Protein AF-A0A424KD61-F1 (afdb_monomer)

Mean predicted aligned error: 11.17 Å

pLDDT: mean 79.22, std 12.73, range [54.25, 97.56]

Radius of gyration: 24.03 Å; Cα contacts (8 Å, |Δi|>4): 22; chains: 1; bounding box: 55×27×66 Å

Sequence (69 aa):
MKLKTQRLLKVSSLLIIFLIGCFILFYNLKNNLVFFFSPSEILEKEISSIENVRLGGMVKKGSVKKKRN

Secondary structure (DSSP, 8-state):
--HHHHHHHHHHHHHHHHHHHHHHHHHHHHHH---EE-HHHHHHS---TTS--EE--PPPTT-------

Solvent-accessible surface area (backbone atoms only — not comparable to full-atom values): 4498 Å² total; per-residue (Å²): 131,61,74,70,58,57,52,50,50,53,54,49,53,52,51,51,55,49,49,51,52,51,50,55,51,53,53,51,46,64,73,64,53,83,55,71,39,43,68,67,56,56,72,73,39,86,69,69,96,82,66,96,73,50,75,50,76,86,80,60,90,88,67,80,78,81,81,81,128

Foldseek 3Di:
DPPVVVVVVVVVVVVVVVVVVVVVVVVVVVVPPQDADEPVRCVVDPPDPPDDHHYDDDDDPPPDDDDDD

Structure (mmCIF, N/CA/C/O backbone):
data_AF-A0A424KD61-F1
#
_entry.id   AF-A0A424KD61-F1
#
loop_
_atom_site.group_PDB
_atom_site.id
_atom_site.type_symbol
_atom_site.label_atom_id
_atom_site.label_alt_id
_atom_site.label_comp_id
_atom_site.label_asym_id
_atom_site.label_entity_id
_atom_site.label_seq_id
_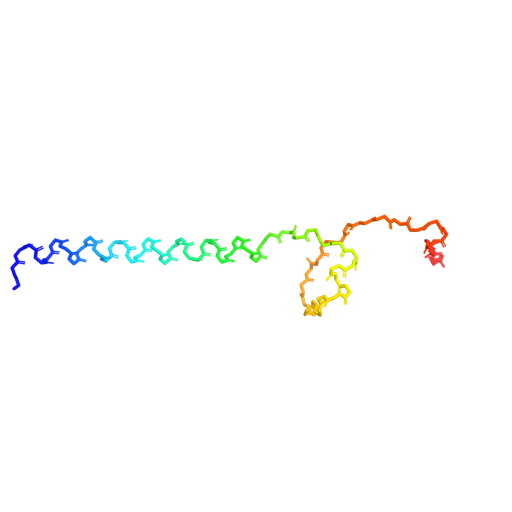atom_site.pdbx_PDB_ins_code
_atom_site.Cartn_x
_atom_site.Cartn_y
_atom_site.Cartn_z
_atom_site.occupancy
_atom_site.B_iso_or_equiv
_atom_site.auth_seq_id
_atom_site.auth_comp_id
_atom_site.auth_asym_id
_atom_site.auth_atom_id
_atom_site.pdbx_PDB_model_num
ATOM 1 N N . MET A 1 1 ? -24.275 3.460 35.180 1.00 58.41 1 MET A N 1
ATOM 2 C CA . MET A 1 1 ? -24.338 3.953 33.779 1.00 58.41 1 MET A CA 1
ATOM 3 C C . MET A 1 1 ? -25.739 3.723 33.218 1.00 58.41 1 MET A C 1
ATOM 5 O O . MET A 1 1 ? -26.263 2.630 33.390 1.00 58.41 1 MET A O 1
ATOM 9 N N . LYS A 1 2 ? -26.372 4.727 32.589 1.00 71.31 2 LYS A N 1
ATOM 10 C CA . LYS A 1 2 ? -27.728 4.590 32.015 1.00 71.31 2 LYS A CA 1
ATOM 11 C C . LYS A 1 2 ? -27.743 3.493 30.934 1.00 71.31 2 LYS A C 1
ATOM 13 O O . LYS A 1 2 ? -26.838 3.427 30.111 1.00 71.31 2 LYS A O 1
ATOM 18 N N . LEU A 1 3 ? -28.789 2.664 30.876 1.00 66.69 3 LEU A N 1
ATOM 19 C CA . LEU A 1 3 ? -28.912 1.558 29.901 1.00 66.69 3 LEU A CA 1
ATOM 20 C C . LEU A 1 3 ? -28.734 2.005 28.432 1.00 66.69 3 LEU A C 1
ATOM 22 O O . LEU A 1 3 ? -28.222 1.251 27.606 1.00 66.69 3 LEU A O 1
ATOM 26 N N . LYS A 1 4 ? -29.101 3.256 28.115 1.00 67.69 4 LYS A N 1
ATOM 27 C CA . LYS A 1 4 ? -28.918 3.862 26.785 1.00 67.69 4 LYS A CA 1
ATOM 28 C C . LYS A 1 4 ? -27.441 4.027 26.398 1.00 67.69 4 LYS A C 1
ATOM 30 O O . LYS A 1 4 ? -27.086 3.723 25.264 1.00 67.69 4 LYS A O 1
ATOM 35 N N . THR A 1 5 ? -26.573 4.441 27.326 1.00 74.12 5 THR A N 1
ATOM 36 C CA . THR A 1 5 ? -25.137 4.611 27.036 1.00 74.12 5 THR A CA 1
ATOM 37 C C . THR A 1 5 ? -24.427 3.268 26.903 1.00 74.12 5 THR A C 1
ATOM 39 O O . THR A 1 5 ? -23.518 3.144 26.093 1.00 74.12 5 THR A O 1
ATOM 42 N N . GLN A 1 6 ? -24.892 2.229 27.604 1.00 77.94 6 GLN A N 1
ATOM 43 C CA . GLN A 1 6 ? -24.360 0.870 27.447 1.00 77.94 6 GLN A CA 1
ATOM 44 C C . GLN A 1 6 ? -24.620 0.278 26.053 1.00 77.94 6 GLN A C 1
ATOM 46 O O . GLN A 1 6 ? -23.746 -0.380 25.494 1.00 77.94 6 GLN A O 1
ATOM 51 N N . ARG A 1 7 ? -25.797 0.528 25.461 1.00 83.75 7 ARG A N 1
ATOM 52 C CA . ARG A 1 7 ? -26.083 0.120 24.072 1.00 83.75 7 ARG A CA 1
ATOM 53 C C . ARG A 1 7 ? -25.206 0.872 23.074 1.00 83.75 7 ARG A C 1
ATOM 55 O O . ARG A 1 7 ? -24.656 0.250 22.172 1.00 83.75 7 ARG A O 1
ATOM 62 N N . LEU A 1 8 ? -25.035 2.180 23.275 1.00 86.62 8 LEU A N 1
ATOM 63 C CA . LEU A 1 8 ? -24.192 3.011 22.415 1.00 86.62 8 LEU A CA 1
ATOM 64 C C . LEU A 1 8 ? -22.723 2.559 22.448 1.00 86.62 8 LEU A C 1
ATOM 66 O O . LEU A 1 8 ? -22.090 2.453 21.404 1.00 86.62 8 LEU A O 1
ATOM 70 N N . LEU A 1 9 ? -22.206 2.225 23.635 1.00 89.12 9 LEU A N 1
ATOM 71 C CA . LEU A 1 9 ? -20.845 1.711 23.809 1.00 89.12 9 LEU A CA 1
ATOM 72 C C . LEU A 1 9 ? -20.631 0.380 23.079 1.00 89.12 9 LEU A C 1
ATOM 74 O O . LEU A 1 9 ? -19.617 0.218 22.407 1.00 89.12 9 LEU A O 1
ATOM 78 N N . LYS A 1 10 ? -21.596 -0.546 23.151 1.00 89.31 10 LYS A N 1
ATOM 79 C CA . LYS A 1 10 ? -21.525 -1.826 22.425 1.00 89.31 10 LYS A CA 1
ATOM 80 C C . LYS A 1 10 ? -21.491 -1.627 20.910 1.00 89.31 10 LYS A C 1
ATOM 82 O O . LYS A 1 10 ? -20.657 -2.225 20.242 1.00 89.31 10 LYS A O 1
ATOM 87 N N . VAL A 1 11 ? -22.365 -0.771 20.379 1.00 92.62 11 VAL A N 1
ATOM 88 C CA . VAL A 1 11 ? -22.418 -0.486 18.935 1.00 92.62 11 VAL A CA 1
ATOM 89 C C . VAL A 1 11 ? -21.144 0.217 18.466 1.00 92.62 11 VAL A C 1
ATOM 91 O O . VAL A 1 11 ? -20.577 -0.169 17.451 1.00 92.62 11 VAL A O 1
ATOM 94 N N . SER A 1 12 ? -20.658 1.199 19.227 1.00 93.31 12 SER A N 1
ATOM 95 C CA . SER A 1 12 ? -19.416 1.911 18.910 1.00 93.31 12 SER A CA 1
ATOM 96 C C . SER A 1 12 ? -18.207 0.974 18.917 1.00 93.31 12 SER A C 1
ATOM 98 O O . SER A 1 12 ? -17.415 0.978 17.981 1.00 93.31 12 SER A O 1
ATOM 100 N N . SER A 1 13 ? -18.108 0.091 19.916 1.00 93.56 13 SER A N 1
ATOM 101 C CA . SER A 1 13 ? -17.062 -0.935 19.965 1.00 93.56 13 SER A CA 1
ATOM 102 C C . SER A 1 13 ? -17.092 -1.843 18.733 1.00 93.56 13 SER A C 1
ATOM 104 O O . SER A 1 13 ? -16.044 -2.092 18.141 1.00 93.56 13 SER A O 1
ATOM 106 N N . LEU A 1 14 ? -18.280 -2.276 18.302 1.00 95.81 14 LEU A N 1
ATOM 107 C CA . LEU A 1 14 ? -18.433 -3.096 17.100 1.00 95.81 14 LEU A CA 1
ATOM 108 C C . LEU A 1 14 ? -17.983 -2.346 15.835 1.00 95.81 14 LEU A C 1
ATOM 110 O O . LEU A 1 14 ? -17.280 -2.905 14.996 1.00 95.81 14 LEU A O 1
ATOM 114 N N . LEU A 1 15 ? -18.349 -1.066 15.724 1.00 96.69 15 LEU A N 1
ATOM 115 C CA . LEU A 1 15 ? -17.977 -0.205 14.603 1.00 96.69 15 LEU A CA 1
ATOM 116 C C . LEU A 1 15 ? -16.459 0.006 14.526 1.00 96.69 15 LEU A C 1
ATOM 118 O O . LEU A 1 15 ? -15.886 -0.039 13.441 1.00 96.69 15 LEU A O 1
ATOM 122 N N . ILE A 1 16 ? -15.802 0.200 15.671 1.00 97.06 16 ILE A N 1
ATOM 123 C CA . ILE A 1 16 ? -14.345 0.366 15.752 1.00 97.06 16 ILE A CA 1
ATOM 124 C C . ILE A 1 16 ? -13.639 -0.896 15.252 1.00 97.06 16 ILE A C 1
ATOM 126 O O . ILE A 1 16 ? -12.735 -0.804 14.425 1.00 97.06 16 ILE A O 1
ATOM 130 N N . ILE A 1 17 ? -14.078 -2.077 15.696 1.00 96.88 17 ILE A N 1
ATOM 131 C CA . ILE A 1 17 ? -13.509 -3.358 15.252 1.00 96.88 17 ILE A CA 1
ATOM 132 C C . ILE A 1 17 ? -13.687 -3.529 13.738 1.00 96.88 17 ILE A C 1
ATOM 134 O O . ILE A 1 17 ? -12.752 -3.930 13.045 1.00 96.88 17 ILE A O 1
ATOM 138 N N . PHE A 1 18 ? -14.859 -3.171 13.209 1.00 97.12 18 PHE A N 1
ATOM 139 C CA . PHE A 1 18 ? -15.130 -3.219 11.775 1.00 97.12 18 PHE A CA 1
ATOM 140 C C . PHE A 1 1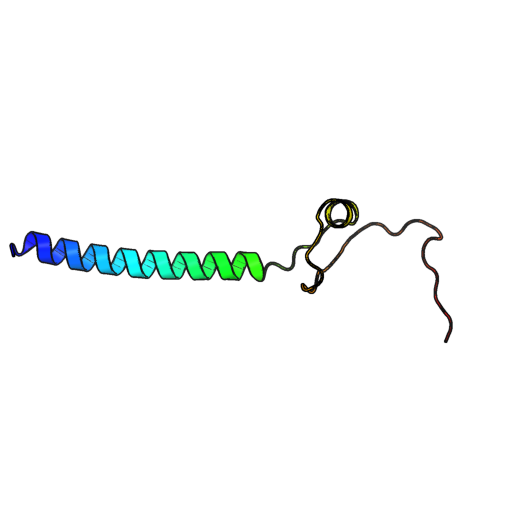8 ? -14.212 -2.282 10.976 1.00 97.12 18 PHE A C 1
ATOM 142 O O . PHE A 1 18 ? -13.603 -2.705 9.995 1.00 97.12 18 PHE A O 1
ATOM 149 N N . LEU A 1 19 ? -14.051 -1.035 11.429 1.00 97.56 19 LEU A N 1
ATOM 150 C CA . LEU A 1 19 ? -13.162 -0.051 10.803 1.00 97.56 19 LEU A CA 1
ATOM 151 C C . LEU A 1 19 ? -11.709 -0.532 10.765 1.00 97.56 19 LEU A C 1
ATOM 153 O O . LEU A 1 19 ? -11.051 -0.398 9.735 1.00 97.56 19 LEU A O 1
ATOM 157 N N . ILE A 1 20 ? -11.224 -1.129 11.856 1.00 97.50 20 ILE A N 1
ATOM 158 C CA . ILE A 1 20 ? -9.877 -1.708 11.924 1.00 97.50 20 ILE A CA 1
ATOM 159 C C 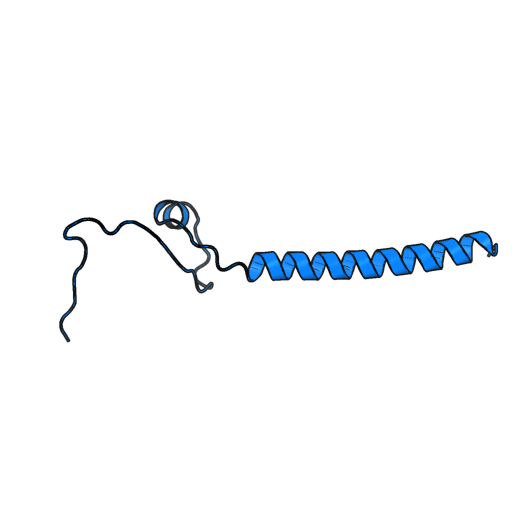. ILE A 1 20 ? -9.732 -2.837 10.897 1.00 97.50 20 ILE A C 1
ATOM 161 O O . ILE A 1 20 ? -8.745 -2.878 10.163 1.00 97.50 20 ILE A O 1
ATOM 165 N N . GLY A 1 21 ? -10.733 -3.716 10.792 1.00 96.94 21 GLY A N 1
ATOM 166 C CA . GLY A 1 21 ? -10.755 -4.782 9.791 1.00 96.94 21 GLY A CA 1
ATOM 167 C C . GLY A 1 21 ? -10.675 -4.243 8.361 1.00 96.94 21 GLY A C 1
ATOM 168 O O . GLY A 1 21 ? -9.811 -4.664 7.591 1.00 96.94 21 GLY A O 1
ATOM 169 N N . CYS A 1 22 ? -11.513 -3.260 8.019 1.00 96.88 22 CYS A N 1
ATOM 170 C CA . CYS A 1 22 ? -11.470 -2.600 6.715 1.00 96.88 22 CYS A CA 1
ATOM 171 C C . CYS A 1 22 ? -10.106 -1.960 6.444 1.00 96.88 22 CYS A C 1
ATOM 173 O O . CYS A 1 22 ? -9.562 -2.126 5.355 1.00 96.88 22 CYS A O 1
ATOM 175 N N . PHE A 1 23 ? -9.535 -1.262 7.427 1.00 95.81 23 PHE A N 1
ATOM 176 C CA . PHE A 1 23 ? -8.238 -0.606 7.287 1.00 95.81 23 PHE A CA 1
ATOM 177 C C . PHE A 1 23 ? -7.130 -1.605 6.941 1.00 95.81 23 PHE A C 1
ATOM 179 O O . PHE A 1 23 ? -6.389 -1.396 5.981 1.00 95.81 23 PHE A O 1
ATOM 186 N N . ILE A 1 24 ? -7.058 -2.724 7.667 1.00 94.94 24 ILE A N 1
ATOM 187 C CA . ILE A 1 24 ? -6.082 -3.790 7.405 1.00 94.94 24 ILE A CA 1
ATOM 188 C C . ILE A 1 24 ? -6.286 -4.374 6.004 1.00 94.94 24 ILE A C 1
ATOM 190 O O . ILE A 1 24 ? -5.311 -4.618 5.292 1.00 94.94 24 ILE A O 1
ATOM 194 N N . LEU A 1 25 ? -7.537 -4.575 5.592 1.00 93.75 25 LEU A N 1
ATOM 195 C CA . LEU A 1 25 ? -7.875 -5.152 4.295 1.00 93.75 25 LEU A CA 1
ATOM 196 C C . LEU A 1 25 ? -7.446 -4.229 3.147 1.00 93.75 25 LEU A C 1
ATOM 198 O O . LEU A 1 25 ? -6.760 -4.678 2.232 1.00 93.75 25 LEU A O 1
ATOM 202 N N . PHE A 1 26 ? -7.755 -2.932 3.225 1.00 91.88 26 PHE A N 1
ATOM 203 C CA . PHE A 1 26 ? -7.318 -1.948 2.229 1.00 91.88 26 PHE A CA 1
ATOM 204 C C . PHE A 1 26 ? -5.800 -1.763 2.203 1.00 91.88 26 PHE A C 1
ATOM 206 O O . PHE A 1 26 ? -5.221 -1.636 1.124 1.00 91.88 26 PHE A O 1
ATOM 213 N N . TYR A 1 27 ? -5.146 -1.777 3.366 1.00 87.94 27 TYR A N 1
ATOM 214 C CA . TYR A 1 27 ? -3.691 -1.686 3.455 1.00 87.94 27 TYR A CA 1
ATOM 215 C C . TYR A 1 27 ? -3.011 -2.876 2.768 1.00 87.94 27 TYR A C 1
ATOM 217 O O . TYR A 1 27 ? -2.134 -2.700 1.924 1.00 87.94 27 TYR A O 1
ATOM 225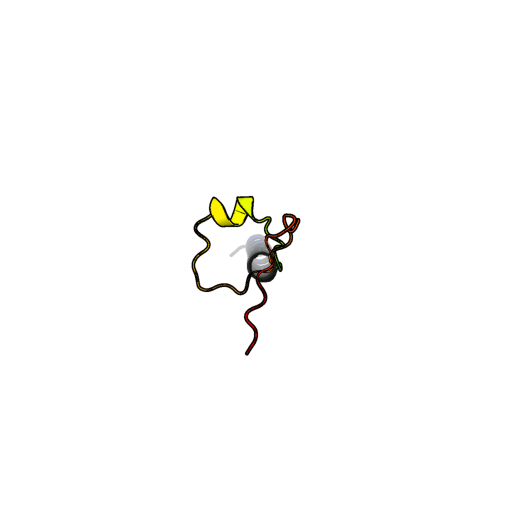 N N . ASN A 1 28 ? -3.467 -4.095 3.068 1.00 86.19 28 ASN A N 1
ATOM 226 C CA . ASN A 1 28 ? -2.941 -5.300 2.433 1.00 86.19 28 ASN A CA 1
ATOM 227 C C . ASN A 1 28 ? -3.271 -5.363 0.947 1.00 86.19 28 ASN A C 1
ATOM 229 O O . ASN A 1 28 ? -2.430 -5.813 0.172 1.00 86.19 28 ASN A O 1
ATOM 233 N N . LEU A 1 29 ? -4.461 -4.902 0.551 1.00 85.62 29 LEU A N 1
ATOM 234 C CA . LEU A 1 29 ? -4.839 -4.809 -0.850 1.00 85.62 29 LEU A CA 1
ATOM 235 C C . LEU A 1 29 ? -3.853 -3.903 -1.581 1.00 85.62 29 LEU A C 1
ATOM 237 O O . LEU A 1 29 ? -3.214 -4.381 -2.505 1.00 85.62 29 LEU A O 1
ATOM 241 N N . LYS A 1 30 ? -3.644 -2.661 -1.118 1.00 79.06 30 LYS A N 1
ATOM 242 C CA . LYS A 1 30 ? -2.686 -1.715 -1.714 1.00 79.06 30 LYS 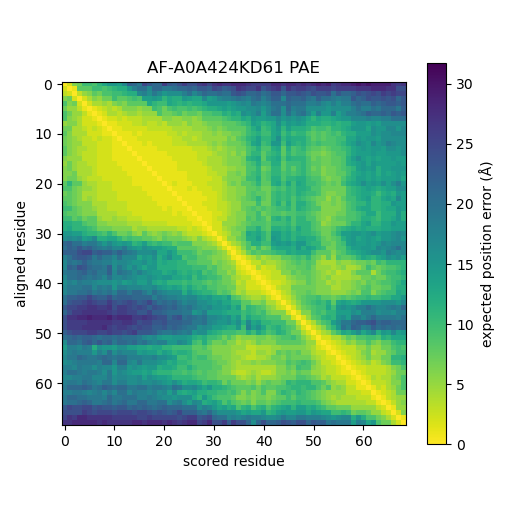A CA 1
ATOM 243 C C . LYS A 1 30 ? -1.300 -2.337 -1.897 1.00 79.06 30 LYS A C 1
ATOM 245 O O . LYS A 1 30 ? -0.717 -2.165 -2.958 1.00 79.06 30 LYS A O 1
ATOM 250 N N . ASN A 1 31 ? -0.796 -3.055 -0.897 1.00 69.25 31 ASN A N 1
ATOM 251 C CA . ASN A 1 31 ? 0.548 -3.631 -0.949 1.00 69.25 31 ASN A CA 1
ATOM 252 C C . ASN A 1 31 ? 0.633 -4.901 -1.820 1.00 69.25 31 ASN A C 1
ATOM 254 O O . ASN A 1 31 ? 1.700 -5.210 -2.334 1.00 69.25 31 ASN A O 1
ATOM 258 N N . ASN A 1 32 ? -0.470 -5.638 -2.001 1.00 68.06 32 ASN A N 1
ATOM 259 C CA . ASN A 1 32 ? -0.529 -6.828 -2.863 1.00 68.06 32 ASN A CA 1
ATOM 260 C C . ASN A 1 32 ? -1.003 -6.534 -4.290 1.00 68.06 32 ASN A C 1
ATOM 262 O O . ASN A 1 32 ? -1.058 -7.449 -5.116 1.00 68.06 32 ASN A O 1
ATOM 266 N N . LEU A 1 33 ? -1.369 -5.291 -4.606 1.00 67.38 33 LEU A N 1
ATOM 267 C CA . LEU A 1 33 ? -1.635 -4.920 -5.985 1.00 67.38 33 LEU A CA 1
ATOM 268 C C . LEU A 1 33 ? -0.330 -5.084 -6.764 1.00 67.38 33 LEU A C 1
ATOM 270 O O . LEU A 1 33 ? 0.641 -4.363 -6.560 1.00 67.38 33 LEU A O 1
ATOM 274 N N . VAL A 1 34 ? -0.313 -6.067 -7.662 1.00 61.06 34 VAL A N 1
ATOM 275 C CA . VAL A 1 34 ? 0.745 -6.252 -8.653 1.00 61.06 34 VAL A CA 1
ATOM 276 C C . VAL A 1 34 ? 0.658 -5.073 -9.618 1.00 61.06 34 VAL A C 1
ATOM 278 O O . VAL A 1 34 ? 0.008 -5.146 -10.661 1.00 61.06 34 VAL A O 1
ATOM 281 N N . PHE A 1 35 ? 1.234 -3.942 -9.222 1.00 63.84 35 PHE A N 1
ATOM 282 C CA . PHE A 1 35 ? 1.240 -2.736 -10.028 1.00 63.84 35 PHE A CA 1
ATOM 283 C C . PHE A 1 35 ? 2.072 -3.007 -11.278 1.00 63.84 35 PHE A C 1
ATOM 285 O O . PHE A 1 35 ? 3.259 -3.325 -11.201 1.00 63.84 35 PHE A O 1
ATOM 292 N N . PHE A 1 36 ? 1.425 -2.908 -12.435 1.00 63.00 36 PHE A N 1
ATOM 293 C CA . PHE A 1 36 ? 2.126 -2.785 -13.700 1.00 63.00 36 PHE A CA 1
ATOM 294 C C . PHE A 1 36 ? 2.616 -1.352 -13.795 1.00 63.00 36 PHE A C 1
ATOM 296 O O . PHE A 1 36 ? 1.834 -0.452 -14.086 1.00 63.00 36 PHE A O 1
ATOM 303 N N . PHE A 1 37 ? 3.895 -1.142 -13.519 1.00 70.06 37 PHE A N 1
ATOM 304 C CA . PHE A 1 37 ? 4.495 0.169 -13.718 1.00 70.06 37 PHE A CA 1
ATOM 305 C C . PHE A 1 37 ? 4.959 0.304 -15.163 1.00 70.06 37 PHE A C 1
ATOM 307 O O . PHE A 1 37 ? 5.481 -0.646 -15.764 1.00 70.06 37 PHE A O 1
ATOM 314 N N . SER A 1 38 ? 4.793 1.503 -15.709 1.00 73.50 38 SER A N 1
ATOM 315 C CA . SER A 1 38 ? 5.429 1.879 -16.962 1.00 73.50 38 SER A CA 1
ATOM 316 C C . SER A 1 38 ? 6.925 2.165 -16.749 1.00 73.50 38 SER A C 1
ATOM 318 O O . SER A 1 38 ? 7.342 2.524 -15.644 1.00 73.50 38 SER A O 1
ATOM 320 N N . PRO A 1 39 ? 7.764 2.055 -17.794 1.00 72.94 39 PRO A N 1
ATOM 321 C CA . PRO A 1 39 ? 9.195 2.318 -17.667 1.00 72.94 39 PRO A CA 1
ATOM 322 C C . PRO A 1 39 ? 9.511 3.745 -17.212 1.00 72.94 39 PRO A C 1
ATOM 324 O O . PRO A 1 39 ? 10.482 3.945 -16.493 1.00 72.94 39 PRO A O 1
ATOM 327 N N . SER A 1 40 ? 8.684 4.720 -17.597 1.00 76.81 40 SER A N 1
ATOM 328 C CA . SER A 1 40 ? 8.832 6.117 -17.180 1.00 76.81 40 SER A CA 1
ATOM 329 C C . SER A 1 40 ? 8.512 6.313 -15.697 1.00 76.81 40 SER A C 1
ATOM 331 O O . SER A 1 40 ? 9.256 6.990 -15.000 1.00 76.81 40 SER A O 1
ATOM 333 N N . GLU A 1 41 ? 7.470 5.653 -15.182 1.00 72.94 41 GLU A N 1
ATOM 334 C CA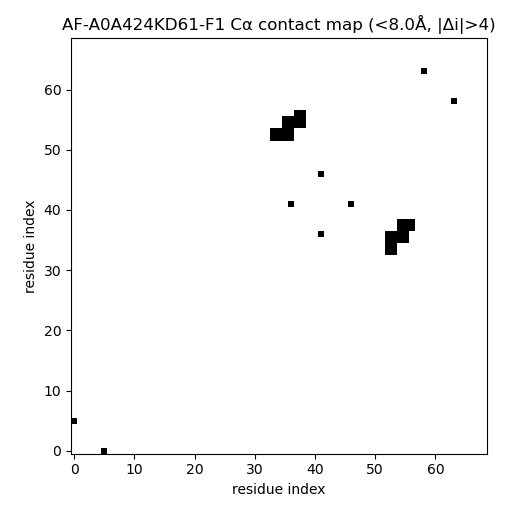 . GLU A 1 41 ? 7.093 5.755 -13.765 1.00 72.94 41 GLU A CA 1
ATOM 335 C C . GLU A 1 41 ? 8.134 5.134 -12.826 1.00 72.94 41 GLU A C 1
ATOM 337 O O . GLU A 1 41 ? 8.322 5.641 -11.724 1.00 72.94 41 GLU A O 1
ATOM 342 N N . ILE A 1 42 ? 8.816 4.060 -13.248 1.00 74.50 42 ILE A N 1
ATOM 343 C CA . ILE A 1 42 ? 9.926 3.464 -12.480 1.00 74.50 42 ILE A CA 1
ATOM 344 C C . ILE A 1 42 ? 11.170 4.361 -12.487 1.00 74.50 42 ILE A C 1
ATOM 346 O O . ILE A 1 42 ? 11.936 4.343 -11.533 1.00 74.50 42 ILE A O 1
ATOM 350 N N . LEU A 1 43 ? 11.402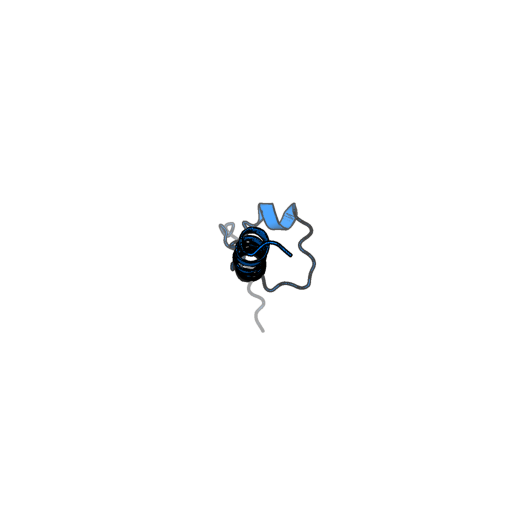 5.126 -13.554 1.00 72.75 43 LEU A N 1
ATOM 351 C CA . LEU A 1 43 ? 12.539 6.050 -13.613 1.00 72.75 43 LEU A CA 1
ATOM 352 C C . LEU A 1 43 ? 12.323 7.281 -12.724 1.00 72.75 43 LEU A C 1
ATOM 354 O O . LEU A 1 43 ? 13.285 7.815 -12.183 1.00 72.75 43 LEU A O 1
ATOM 358 N N . GLU A 1 44 ? 11.075 7.730 -12.586 1.00 70.56 44 GLU A N 1
ATOM 359 C CA . GLU A 1 44 ? 10.713 8.905 -11.784 1.00 70.56 44 GLU A CA 1
ATOM 360 C C . GLU A 1 44 ? 10.499 8.584 -10.303 1.00 70.56 44 GLU A C 1
ATOM 362 O O . GLU A 1 44 ? 10.803 9.403 -9.436 1.00 70.56 44 GLU A O 1
ATOM 367 N N . LYS A 1 45 ? 9.968 7.398 -9.991 1.00 64.31 45 LYS A N 1
ATOM 368 C CA . LYS A 1 45 ? 9.863 6.928 -8.612 1.00 64.31 45 LYS A CA 1
ATOM 369 C C . LYS A 1 45 ? 11.134 6.171 -8.273 1.00 64.31 45 LYS A C 1
ATOM 371 O O . LYS A 1 45 ? 11.390 5.124 -8.849 1.00 64.31 45 LYS A O 1
ATOM 376 N N . GLU A 1 46 ? 11.886 6.645 -7.283 1.00 59.03 46 GLU A N 1
ATOM 377 C CA . GLU A 1 46 ? 12.892 5.833 -6.594 1.00 59.03 46 GLU A CA 1
ATOM 378 C C . GLU A 1 46 ? 12.176 4.681 -5.874 1.00 59.03 46 GLU A C 1
ATOM 380 O O . GLU A 1 46 ? 11.867 4.737 -4.683 1.00 59.03 46 GLU A O 1
ATOM 385 N N . ILE A 1 47 ? 11.805 3.648 -6.631 1.00 61.53 47 ILE A N 1
ATOM 386 C CA . ILE A 1 47 ? 11.193 2.447 -6.088 1.00 61.53 47 ILE A CA 1
ATOM 387 C C . ILE A 1 47 ? 12.271 1.804 -5.223 1.00 61.53 47 ILE A C 1
ATOM 389 O O . ILE A 1 47 ? 13.275 1.300 -5.727 1.00 61.53 47 ILE A O 1
ATOM 393 N N . SER A 1 48 ? 12.055 1.884 -3.908 1.00 55.53 48 SER A N 1
ATOM 394 C CA . SER A 1 48 ? 12.783 1.136 -2.887 1.00 55.53 48 SER A CA 1
ATOM 395 C C . SER A 1 48 ? 13.061 -0.271 -3.413 1.00 55.53 48 SER A C 1
ATOM 397 O O . SER A 1 48 ? 12.143 -1.001 -3.788 1.00 55.53 48 SER A O 1
ATOM 399 N N . SER A 1 49 ? 14.341 -0.621 -3.484 1.00 57.28 49 SER A N 1
ATOM 400 C CA . SER A 1 49 ? 14.939 -1.753 -4.205 1.00 57.28 49 SER A CA 1
ATOM 401 C C . SER A 1 49 ? 14.524 -3.156 -3.724 1.00 57.28 49 SER A C 1
ATOM 403 O O . SER A 1 49 ? 15.200 -4.138 -4.027 1.00 57.28 49 SER A O 1
ATOM 405 N N . ILE A 1 50 ? 13.437 -3.267 -2.960 1.00 55.94 50 ILE A N 1
ATOM 406 C CA . ILE A 1 50 ? 13.078 -4.438 -2.153 1.00 55.94 50 ILE A CA 1
ATOM 407 C C . ILE A 1 50 ? 11.771 -5.105 -2.630 1.00 55.94 50 ILE A C 1
ATOM 409 O O . ILE A 1 50 ? 11.483 -6.232 -2.233 1.00 55.94 50 ILE A O 1
ATOM 413 N N . GLU A 1 51 ? 10.997 -4.492 -3.532 1.00 66.62 51 GLU A N 1
ATOM 414 C CA . GLU A 1 51 ? 9.729 -5.075 -4.001 1.00 66.62 51 GLU A CA 1
ATOM 415 C C . GLU A 1 51 ? 9.844 -5.767 -5.372 1.00 66.62 51 GLU A C 1
ATOM 417 O O . GLU A 1 51 ? 10.443 -5.254 -6.318 1.00 66.62 51 GLU A O 1
ATOM 422 N N . ASN A 1 52 ? 9.239 -6.957 -5.493 1.00 68.44 52 ASN A N 1
ATOM 423 C CA . ASN A 1 52 ? 9.108 -7.674 -6.764 1.00 68.44 52 ASN A CA 1
ATOM 424 C C . ASN A 1 52 ? 8.092 -6.950 -7.656 1.00 68.44 52 ASN A C 1
ATOM 426 O O . ASN A 1 52 ? 6.886 -7.174 -7.554 1.00 68.44 52 ASN A O 1
ATOM 430 N N . VAL A 1 53 ? 8.584 -6.089 -8.542 1.00 70.81 53 VAL A N 1
ATOM 431 C CA . VAL A 1 53 ? 7.749 -5.262 -9.416 1.00 70.81 53 VAL A CA 1
ATOM 432 C C . VAL A 1 53 ? 7.595 -5.887 -10.804 1.00 70.81 53 VAL A C 1
ATOM 434 O O . VAL A 1 53 ? 8.556 -6.380 -11.396 1.00 70.81 53 VAL A O 1
ATOM 437 N N . ARG A 1 54 ? 6.377 -5.839 -11.361 1.00 75.12 54 ARG A N 1
ATOM 438 C CA . ARG A 1 54 ? 6.129 -6.167 -12.771 1.00 75.12 54 ARG A CA 1
ATOM 439 C C . ARG A 1 54 ? 6.127 -4.886 -13.597 1.00 75.12 54 ARG A C 1
ATOM 441 O O . ARG A 1 54 ? 5.313 -3.998 -13.375 1.00 75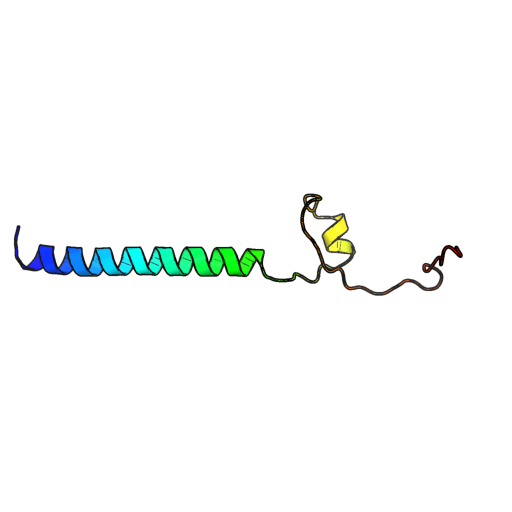.12 54 ARG A O 1
ATOM 448 N N . LEU A 1 55 ? 7.026 -4.811 -14.570 1.00 77.50 55 LEU A N 1
ATOM 449 C CA . LEU A 1 55 ? 7.114 -3.691 -15.502 1.00 77.50 55 LEU A CA 1
ATOM 450 C C . LEU A 1 55 ? 6.589 -4.118 -16.873 1.00 77.50 55 LEU A C 1
ATOM 452 O O . LEU A 1 55 ? 7.008 -5.138 -17.422 1.00 77.50 55 LEU A O 1
ATOM 456 N N . GLY A 1 56 ? 5.664 -3.333 -17.416 1.00 79.00 56 GLY A N 1
ATOM 457 C CA . GLY A 1 56 ? 5.133 -3.502 -18.767 1.00 79.00 56 GLY A CA 1
ATOM 458 C C . GLY A 1 56 ? 5.487 -2.295 -19.626 1.00 79.00 56 GLY A C 1
ATOM 459 O O . GLY A 1 56 ? 5.469 -1.169 -19.144 1.00 79.00 56 GLY A O 1
ATOM 460 N N . GLY A 1 57 ? 5.813 -2.499 -20.902 1.00 83.56 57 GLY A N 1
ATOM 461 C CA . GLY A 1 57 ? 6.135 -1.390 -21.799 1.00 83.56 57 GLY A CA 1
ATOM 462 C C . GLY A 1 57 ? 6.548 -1.831 -23.198 1.00 83.56 57 GLY A C 1
ATOM 463 O O . GLY A 1 57 ? 6.752 -3.016 -23.466 1.00 83.56 57 GLY A O 1
ATOM 464 N N . MET A 1 58 ? 6.674 -0.859 -24.102 1.00 84.00 58 MET A N 1
ATOM 465 C CA . MET A 1 58 ? 7.116 -1.113 -25.471 1.00 84.00 58 MET A CA 1
ATOM 466 C C . MET A 1 58 ? 8.635 -1.301 -25.525 1.00 84.00 58 MET A C 1
ATOM 468 O O . MET A 1 58 ? 9.401 -0.439 -25.098 1.00 84.00 58 MET A O 1
ATOM 472 N N . VAL A 1 59 ? 9.075 -2.412 -26.114 1.00 87.62 59 VAL A N 1
ATOM 473 C CA . VAL A 1 59 ? 10.496 -2.662 -26.378 1.00 87.62 59 VAL A CA 1
ATOM 474 C C . VAL A 1 59 ? 10.918 -1.889 -27.627 1.00 87.62 59 VAL A C 1
ATOM 476 O O . VAL A 1 59 ? 10.322 -2.032 -28.696 1.00 87.62 59 VAL A O 1
ATOM 479 N N . LYS A 1 60 ? 11.963 -1.064 -27.510 1.00 87.81 60 LYS A N 1
ATOM 480 C CA . LYS A 1 60 ? 12.497 -0.304 -28.646 1.00 87.81 60 LYS A CA 1
ATOM 481 C C . LYS A 1 60 ? 13.163 -1.248 -29.657 1.00 87.81 60 LYS A C 1
ATOM 483 O O . LYS A 1 60 ? 13.859 -2.195 -29.295 1.00 87.81 60 LYS A O 1
ATOM 488 N N . LYS A 1 61 ? 12.990 -0.976 -30.954 1.00 88.69 61 LYS A N 1
ATOM 489 C CA . LYS A 1 61 ? 13.657 -1.750 -32.017 1.00 88.69 61 LYS A CA 1
ATOM 490 C C . LYS A 1 61 ? 15.179 -1.740 -31.800 1.00 88.69 61 LYS A C 1
ATOM 492 O O . LYS A 1 61 ? 15.764 -0.679 -31.603 1.00 88.69 61 LYS A O 1
ATOM 497 N N . GLY A 1 62 ? 15.799 -2.922 -31.810 1.00 87.81 62 GLY A N 1
ATOM 498 C CA . GLY A 1 62 ? 17.242 -3.092 -31.596 1.00 87.81 62 GLY A CA 1
ATOM 499 C C . GLY A 1 62 ? 17.723 -2.989 -30.140 1.00 87.81 62 GLY A C 1
ATOM 500 O O . GLY A 1 62 ? 18.926 -3.074 -29.911 1.00 87.81 62 GLY A O 1
ATOM 501 N N . SER A 1 63 ? 16.836 -2.830 -29.145 1.00 85.12 63 SER A N 1
ATOM 502 C CA . SER A 1 63 ? 17.251 -2.743 -27.733 1.00 85.12 63 SER A CA 1
ATOM 503 C C . SER A 1 63 ? 17.493 -4.100 -27.062 1.00 85.12 63 SER A C 1
ATOM 505 O O . SER A 1 63 ? 18.091 -4.152 -25.990 1.00 85.12 63 SER A O 1
ATOM 507 N N . VAL A 1 64 ? 17.048 -5.204 -27.669 1.00 86.50 64 VAL A N 1
ATOM 508 C CA . VAL A 1 64 ? 17.214 -6.553 -27.110 1.00 86.50 64 VAL A CA 1
ATOM 509 C C . VAL A 1 64 ? 18.629 -7.058 -27.384 1.00 86.50 64 VAL A C 1
ATOM 511 O O . VAL A 1 64 ? 18.963 -7.424 -28.509 1.00 86.50 64 VAL A O 1
ATOM 514 N N . LYS A 1 65 ? 19.458 -7.120 -26.338 1.00 86.69 65 LYS A N 1
ATOM 515 C CA . LYS A 1 65 ? 20.783 -7.749 -26.378 1.00 86.69 65 LYS A CA 1
ATOM 516 C C . LYS A 1 65 ? 20.718 -9.097 -25.667 1.00 86.69 65 LYS A C 1
ATOM 518 O O . LYS A 1 65 ? 20.688 -9.157 -24.442 1.00 86.69 65 LYS A O 1
ATOM 523 N N . LYS A 1 66 ? 20.695 -10.191 -26.430 1.00 84.00 66 LYS A N 1
ATOM 524 C CA . LYS A 1 66 ? 20.779 -11.544 -25.868 1.00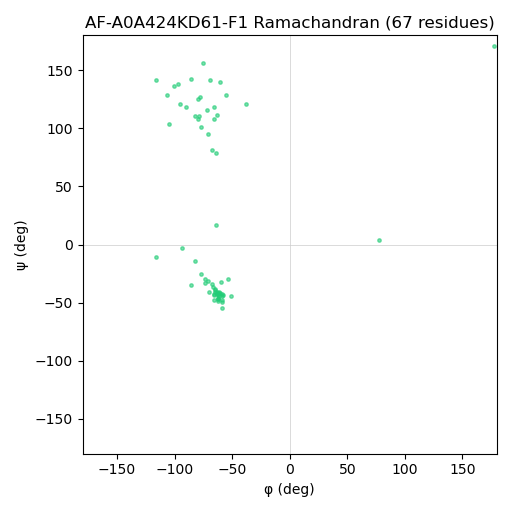 84.00 66 LYS A CA 1
ATOM 525 C C . LYS A 1 66 ? 22.247 -11.880 -25.611 1.00 84.00 66 LYS A C 1
ATOM 527 O O . LYS A 1 66 ? 23.006 -12.057 -26.561 1.00 84.00 66 LYS A O 1
ATOM 532 N N . LYS A 1 67 ? 22.655 -11.970 -24.342 1.00 78.69 67 LYS A N 1
ATOM 533 C CA . LYS A 1 67 ? 23.971 -12.515 -23.984 1.00 78.69 67 LYS A CA 1
ATOM 534 C C . LYS A 1 67 ? 23.920 -14.027 -24.227 1.00 78.69 67 LYS A C 1
ATOM 536 O O . LYS A 1 67 ? 23.086 -14.715 -23.644 1.00 78.69 67 LYS A O 1
ATOM 541 N N . ARG A 1 68 ? 24.726 -14.519 -25.167 1.00 71.88 68 ARG A N 1
ATOM 542 C CA . ARG A 1 68 ? 24.867 -15.951 -25.454 1.00 71.88 68 ARG A CA 1
ATOM 543 C C . ARG A 1 68 ? 25.792 -16.524 -24.376 1.00 71.88 68 ARG A C 1
ATOM 545 O O . ARG A 1 68 ? 26.945 -16.106 -24.321 1.00 71.88 68 ARG A O 1
ATOM 552 N N . ASN A 1 69 ? 25.243 -17.351 -23.485 1.00 54.25 69 ASN A N 1
ATOM 553 C CA . ASN A 1 69 ? 26.046 -18.272 -22.674 1.00 54.25 69 ASN A CA 1
ATOM 554 C C . ASN A 1 69 ? 26.546 -19.409 -23.562 1.00 54.25 69 ASN A C 1
ATOM 556 O O . ASN A 1 69 ? 25.804 -19.760 -24.514 1.00 54.25 69 ASN A O 1
#